Protein AF-A0A847EJY3-F1 (afdb_monomer_lite)

Secondary structure (DSSP, 8-state):
------SS------S-HHHHTTSHHHHHS-HHHHHHHHH-HHHHHHHHHS-HHHH-PPEE-SS--GGGGG-SS--EE------

Foldseek 3Di:
DDDDDDPDDFDPDPDDLVVLCVDPLVVPDDPVVNVVCVVPVVVSVVQVRDPCVVLPRADEDADDDPVLVPPPRHRHDYDDDDD

Structure (mmCIF, N/CA/C/O backbone):
data_AF-A0A847EJY3-F1
#
_entry.id   AF-A0A847EJY3-F1
#
loop_
_atom_site.group_PDB
_atom_site.id
_atom_site.type_symbol
_atom_site.label_atom_id
_atom_site.label_alt_id
_atom_site.label_comp_id
_atom_site.label_asym_id
_atom_site.label_entity_id
_atom_site.label_seq_id
_atom_site.pdbx_PDB_ins_code
_atom_site.Cartn_x
_atom_site.Cartn_y
_atom_site.Cartn_z
_atom_site.occupancy
_atom_site.B_iso_or_equiv
_atom_site.auth_seq_id
_atom_site.auth_comp_id
_atom_site.auth_asym_id
_atom_site.auth_atom_id
_atom_site.pdbx_PDB_model_num
ATOM 1 N N . MET A 1 1 ? -13.043 -30.614 -10.813 1.00 51.56 1 MET A N 1
ATOM 2 C CA . MET A 1 1 ? -12.029 -29.619 -10.407 1.00 51.56 1 MET A CA 1
ATOM 3 C C . MET A 1 1 ? -12.711 -28.264 -10.420 1.00 51.56 1 MET A C 1
ATOM 5 O O . MET A 1 1 ? -13.315 -27.945 -11.433 1.00 51.56 1 MET A O 1
ATOM 9 N N . ALA A 1 2 ? -12.742 -27.542 -9.299 1.00 49.75 2 ALA A N 1
ATOM 10 C CA . ALA A 1 2 ? -13.395 -26.235 -9.234 1.00 49.75 2 ALA A CA 1
ATOM 11 C C . ALA A 1 2 ? -12.483 -25.184 -9.882 1.00 49.75 2 ALA A C 1
ATOM 13 O O . ALA A 1 2 ? -11.353 -24.994 -9.440 1.00 49.75 2 ALA A O 1
ATOM 14 N N . SER A 1 3 ? -12.951 -24.538 -10.945 1.00 64.38 3 SER A N 1
ATOM 15 C CA . SER A 1 3 ? -12.277 -23.398 -11.560 1.00 64.38 3 SER A CA 1
ATOM 16 C C . SER A 1 3 ? -12.613 -22.137 -10.763 1.00 64.38 3 SER A C 1
ATOM 18 O O . SER A 1 3 ? -13.762 -21.698 -10.765 1.00 64.38 3 SER A O 1
ATOM 20 N N . PHE A 1 4 ? -11.628 -21.570 -10.063 1.00 70.50 4 PHE A N 1
ATOM 21 C CA . PHE A 1 4 ? -11.754 -20.255 -9.435 1.00 70.50 4 PHE A CA 1
ATOM 22 C C . PHE A 1 4 ? -11.646 -19.182 -10.520 1.00 70.50 4 PHE A C 1
ATOM 24 O O . PHE A 1 4 ? -10.594 -19.013 -11.133 1.00 70.50 4 PHE A O 1
ATOM 31 N N . THR A 1 5 ? -12.740 -18.468 -10.773 1.00 70.31 5 THR A N 1
ATOM 32 C CA . THR A 1 5 ? -12.749 -17.295 -11.650 1.00 70.31 5 THR A CA 1
ATOM 33 C C . THR A 1 5 ? -12.888 -16.059 -10.773 1.00 70.31 5 THR A C 1
ATOM 35 O O . THR A 1 5 ? -13.901 -15.895 -10.095 1.00 70.31 5 THR A O 1
ATOM 38 N N . TYR A 1 6 ? -11.861 -15.207 -10.746 1.00 69.62 6 TYR A N 1
ATOM 39 C CA . TYR A 1 6 ? -11.931 -13.928 -10.041 1.00 69.62 6 TYR A CA 1
ATOM 40 C C . TYR A 1 6 ? -12.951 -13.000 -10.726 1.00 69.62 6 TYR A C 1
ATOM 42 O O . TYR A 1 6 ? -13.046 -13.012 -11.954 1.00 69.62 6 TYR A O 1
ATOM 50 N N . PRO A 1 7 ? -13.690 -12.160 -9.974 1.00 74.25 7 PRO A N 1
ATOM 51 C CA . PRO A 1 7 ? -14.643 -11.205 -10.550 1.00 74.25 7 PRO A CA 1
ATOM 52 C C . PRO A 1 7 ? -13.964 -10.028 -11.281 1.00 74.25 7 PRO A C 1
ATOM 54 O O . PRO A 1 7 ? -14.640 -9.114 -11.743 1.00 74.25 7 PRO A O 1
ATOM 57 N N . PHE A 1 8 ? -12.634 -10.041 -11.391 1.00 71.31 8 PHE A N 1
ATOM 58 C CA . PHE A 1 8 ? -11.816 -9.053 -12.084 1.00 71.31 8 PHE A CA 1
ATOM 59 C C . PHE A 1 8 ? -10.722 -9.749 -12.901 1.00 71.31 8 PHE A C 1
ATOM 61 O O . PHE A 1 8 ? -10.296 -10.863 -12.593 1.00 71.31 8 PHE A O 1
ATOM 68 N N . THR A 1 9 ? -10.255 -9.083 -13.959 1.00 69.31 9 THR A N 1
ATOM 69 C CA . THR A 1 9 ? -9.128 -9.574 -14.761 1.00 69.31 9 THR A CA 1
ATOM 70 C C . THR A 1 9 ? -7.832 -9.283 -14.014 1.00 69.31 9 THR A C 1
ATOM 72 O O . THR A 1 9 ? -7.376 -8.142 -13.989 1.00 69.31 9 THR A O 1
ATOM 75 N N . VAL A 1 10 ? -7.253 -10.309 -13.389 1.00 65.88 10 VAL A N 1
ATOM 76 C CA . VAL A 1 10 ? -5.923 -10.215 -12.775 1.00 65.88 10 VAL A CA 1
ATOM 77 C C . VAL A 1 10 ? -4.906 -10.039 -13.896 1.00 65.88 10 VAL A C 1
ATOM 79 O O . VAL A 1 10 ? -4.791 -10.901 -14.772 1.00 65.88 10 VAL A O 1
ATOM 82 N N . LYS A 1 11 ? -4.156 -8.937 -13.880 1.00 66.19 11 LYS A N 1
ATOM 83 C CA . LYS A 1 11 ? -2.959 -8.834 -14.714 1.00 66.19 11 LYS A CA 1
ATOM 84 C C . LYS A 1 11 ? -1.916 -9.758 -14.096 1.00 66.19 11 LYS A C 1
ATOM 86 O O . LYS A 1 11 ? -1.449 -9.489 -12.996 1.00 66.19 11 LYS A O 1
ATOM 91 N N . GLN A 1 12 ? -1.603 -10.870 -14.758 1.00 58.88 12 GLN A N 1
ATOM 92 C CA . GLN A 1 12 ? -0.484 -11.713 -14.342 1.00 58.88 12 GLN A CA 1
ATOM 93 C C . GLN A 1 12 ? 0.800 -10.919 -14.586 1.00 58.88 12 GLN A C 1
ATOM 95 O O . GLN A 1 12 ? 1.244 -10.794 -15.725 1.00 58.88 12 GLN A O 1
ATOM 100 N N . TYR A 1 13 ? 1.341 -10.313 -13.531 1.00 56.69 13 TYR A N 1
ATOM 101 C CA . TYR A 1 13 ? 2.666 -9.715 -13.578 1.00 56.69 13 TYR A CA 1
ATOM 102 C C . TYR A 1 13 ? 3.668 -10.860 -13.430 1.00 56.69 13 TYR A C 1
ATOM 104 O O . TYR A 1 13 ? 3.629 -11.593 -12.447 1.00 56.69 13 TYR A O 1
ATOM 112 N N . GLN A 1 14 ? 4.485 -11.081 -14.455 1.00 52.44 14 GLN A N 1
ATOM 113 C CA . GLN A 1 14 ? 5.391 -12.231 -14.548 1.00 52.44 14 GLN A CA 1
ATOM 114 C C . GLN A 1 14 ? 6.863 -11.789 -14.637 1.00 52.44 14 GLN A C 1
ATOM 116 O O . GLN A 1 14 ? 7.717 -12.572 -15.044 1.00 52.44 14 GLN A O 1
ATOM 121 N N . GLU A 1 15 ? 7.154 -10.533 -14.285 1.00 53.53 15 GLU A N 1
ATOM 122 C CA . GLU A 1 15 ? 8.456 -9.889 -14.492 1.00 53.53 15 GLU A CA 1
ATOM 123 C C . GLU A 1 15 ? 9.258 -9.693 -13.200 1.00 53.53 15 GLU A C 1
ATOM 125 O O . GLU A 1 1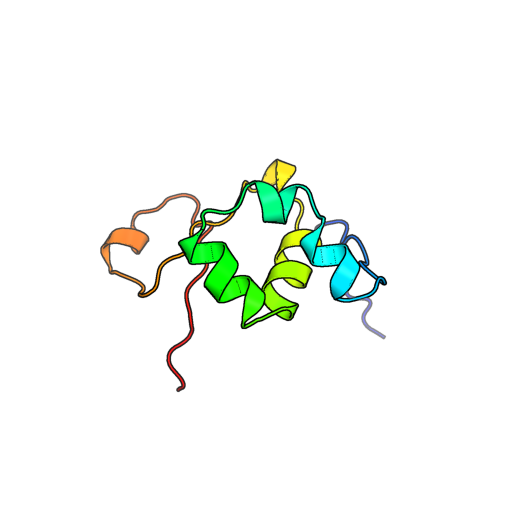5 ? 8.736 -9.815 -12.090 1.00 53.53 15 GLU A O 1
ATOM 130 N N . ASN A 1 16 ? 10.559 -9.438 -13.376 1.00 62.34 16 ASN A N 1
ATOM 131 C CA . ASN A 1 16 ? 11.547 -9.313 -12.310 1.00 62.34 16 ASN A CA 1
ATOM 132 C C . ASN A 1 16 ? 11.141 -8.255 -11.273 1.00 62.34 16 ASN A C 1
ATOM 134 O O . ASN A 1 16 ? 10.525 -7.239 -11.589 1.00 62.34 16 ASN A O 1
ATOM 138 N N . ILE A 1 17 ? 11.578 -8.462 -10.028 1.00 63.62 17 ILE A N 1
ATOM 139 C CA . ILE A 1 17 ? 11.376 -7.529 -8.908 1.00 63.62 17 ILE A CA 1
ATOM 140 C C . ILE A 1 17 ? 11.929 -6.122 -9.226 1.00 63.62 17 ILE A C 1
ATOM 142 O O . ILE A 1 17 ? 11.448 -5.136 -8.685 1.00 63.62 17 ILE A O 1
ATOM 146 N N . ASP A 1 18 ? 12.893 -5.987 -10.136 1.00 66.56 18 ASP A N 1
ATOM 147 C CA . ASP A 1 18 ? 13.417 -4.678 -10.546 1.00 66.56 18 ASP A CA 1
ATOM 148 C C . ASP A 1 18 ? 12.449 -3.890 -11.455 1.00 66.56 18 ASP A C 1
ATOM 150 O O . ASP A 1 18 ? 12.423 -2.656 -11.426 1.00 66.56 18 ASP A O 1
ATOM 154 N N . ASP A 1 19 ? 11.598 -4.577 -12.223 1.00 73.12 19 ASP A N 1
ATOM 155 C CA . ASP A 1 19 ? 10.671 -3.942 -13.169 1.00 73.12 19 ASP A CA 1
ATOM 156 C C . ASP A 1 19 ? 9.449 -3.339 -12.455 1.00 73.12 19 ASP A C 1
ATOM 158 O O . ASP A 1 19 ? 8.923 -2.302 -12.867 1.00 73.12 19 ASP A O 1
ATOM 162 N N . ILE A 1 20 ? 9.031 -3.922 -11.324 1.00 75.44 20 ILE A N 1
ATOM 163 C CA . ILE A 1 20 ? 7.899 -3.417 -10.527 1.00 75.44 20 ILE A CA 1
ATOM 164 C C . ILE A 1 20 ? 8.180 -2.035 -9.906 1.00 75.44 20 ILE A C 1
ATOM 166 O O . ILE A 1 20 ? 7.254 -1.222 -9.797 1.00 75.44 20 ILE A O 1
ATOM 170 N N . TYR A 1 21 ? 9.439 -1.711 -9.576 1.00 79.00 21 TYR A N 1
ATOM 171 C CA . TYR A 1 21 ? 9.829 -0.397 -9.033 1.00 79.00 21 TYR A CA 1
ATOM 172 C C . TYR A 1 21 ? 9.857 0.728 -10.080 1.00 79.00 21 TYR A C 1
ATOM 174 O O . TYR A 1 21 ? 9.816 1.900 -9.713 1.00 79.00 21 TYR A O 1
ATOM 182 N N . ASN A 1 22 ? 9.858 0.399 -11.375 1.00 79.50 22 ASN A N 1
ATOM 183 C CA . ASN A 1 22 ? 9.749 1.379 -12.464 1.00 79.50 22 ASN A CA 1
ATOM 184 C C . ASN A 1 22 ? 8.291 1.645 -12.888 1.00 79.50 22 ASN A C 1
ATOM 186 O O . ASN A 1 22 ? 8.030 2.332 -13.877 1.00 79.50 22 ASN A O 1
ATOM 190 N N . SER A 1 23 ? 7.316 1.091 -12.164 1.00 79.88 23 SER A N 1
ATOM 191 C CA . SER A 1 23 ? 5.901 1.249 -12.492 1.00 79.88 23 SER A CA 1
ATOM 192 C C . SER A 1 23 ? 5.381 2.664 -12.203 1.00 79.88 23 SER A C 1
ATOM 194 O O . SER A 1 23 ? 5.747 3.311 -11.220 1.00 79.88 23 SER A O 1
ATOM 196 N N . GLU A 1 24 ? 4.426 3.136 -13.015 1.00 82.25 24 GLU A N 1
ATOM 197 C CA . GLU A 1 24 ? 3.741 4.415 -12.763 1.00 82.25 24 GLU A CA 1
ATOM 198 C C . GLU A 1 24 ? 3.059 4.462 -11.391 1.00 82.25 24 GLU A C 1
ATOM 200 O O . GLU A 1 24 ? 2.906 5.538 -10.811 1.00 82.25 24 GLU A O 1
ATOM 205 N N . LEU A 1 25 ? 2.627 3.302 -10.883 1.00 83.62 25 LEU A N 1
ATOM 206 C CA . LEU A 1 25 ? 2.058 3.186 -9.550 1.00 83.62 25 LEU A CA 1
ATOM 207 C C . LEU A 1 25 ? 3.099 3.586 -8.504 1.00 83.62 25 LEU A C 1
ATOM 209 O O . LEU A 1 25 ? 2.821 4.482 -7.714 1.00 83.62 25 LEU A O 1
ATOM 213 N N . TYR A 1 26 ? 4.293 2.987 -8.543 1.00 85.19 26 TYR A N 1
ATOM 214 C CA . TYR A 1 26 ? 5.368 3.265 -7.590 1.00 85.19 26 TYR A CA 1
ATOM 215 C C . TYR A 1 26 ? 5.746 4.751 -7.555 1.00 85.19 26 TYR A C 1
ATOM 217 O O . TYR A 1 26 ? 5.894 5.340 -6.483 1.00 85.19 26 TYR A O 1
ATOM 225 N N . HIS A 1 27 ? 5.813 5.396 -8.722 1.00 85.12 27 HIS A N 1
ATOM 226 C CA . HIS A 1 27 ? 6.105 6.827 -8.816 1.00 85.12 27 HIS A CA 1
ATOM 227 C C . HIS A 1 27 ? 5.008 7.731 -8.231 1.00 85.12 27 HIS A C 1
ATOM 229 O O . HIS A 1 27 ? 5.314 8.846 -7.810 1.00 85.12 27 HIS A O 1
ATOM 235 N N . LYS A 1 28 ? 3.752 7.268 -8.182 1.00 86.62 28 LYS A N 1
ATOM 236 C CA . LYS A 1 28 ? 2.618 8.002 -7.591 1.00 86.62 28 LYS A CA 1
ATOM 237 C C . LYS A 1 28 ? 2.487 7.799 -6.080 1.00 86.62 28 LYS A C 1
ATOM 239 O O . LYS A 1 28 ? 1.705 8.513 -5.455 1.00 86.62 28 LYS A O 1
ATOM 244 N N . LEU A 1 29 ? 3.209 6.842 -5.493 1.00 85.44 29 LEU A N 1
ATOM 245 C CA . LEU A 1 29 ? 3.130 6.580 -4.058 1.00 85.44 29 LEU A CA 1
ATOM 246 C C . LEU A 1 29 ? 3.803 7.700 -3.244 1.00 85.44 29 LEU A C 1
ATOM 248 O O . LEU A 1 29 ? 4.839 8.227 -3.660 1.00 85.44 29 LEU A O 1
ATOM 252 N N . PRO A 1 30 ? 3.262 8.034 -2.058 1.00 86.38 30 PRO A N 1
ATOM 253 C CA . PRO A 1 30 ? 3.958 8.859 -1.076 1.00 86.38 30 PRO A CA 1
ATOM 254 C C . PRO A 1 30 ? 5.281 8.219 -0.647 1.00 86.38 30 PRO A C 1
ATOM 256 O O . PRO A 1 30 ? 5.408 6.994 -0.630 1.00 86.38 30 PRO A O 1
ATOM 259 N N . GLU A 1 31 ? 6.249 9.039 -0.243 1.00 86.19 31 GLU A N 1
ATOM 260 C CA . GLU A 1 31 ? 7.587 8.561 0.126 1.00 86.19 31 GLU A CA 1
ATOM 261 C C . GLU A 1 31 ? 7.550 7.577 1.306 1.00 86.19 31 GLU A C 1
ATOM 263 O O . GLU A 1 31 ? 8.169 6.515 1.245 1.00 86.19 31 GLU A O 1
ATOM 268 N N . ASP A 1 32 ? 6.723 7.863 2.315 1.00 85.12 32 ASP A N 1
ATOM 269 C CA . ASP A 1 32 ? 6.510 6.980 3.468 1.00 85.12 32 ASP A CA 1
ATOM 270 C C . ASP A 1 32 ? 6.009 5.596 3.035 1.00 85.12 32 ASP A C 1
ATOM 272 O O . ASP A 1 32 ? 6.428 4.567 3.569 1.00 85.12 32 ASP A O 1
ATOM 276 N N . PHE A 1 33 ? 5.148 5.555 2.014 1.00 85.88 33 PHE A N 1
ATOM 277 C CA . PHE A 1 33 ? 4.604 4.302 1.516 1.00 85.88 33 PHE A CA 1
ATOM 278 C C . PHE A 1 33 ? 5.620 3.545 0.649 1.00 85.88 33 PHE A C 1
ATOM 280 O O . PHE A 1 33 ? 5.715 2.319 0.741 1.00 85.88 33 PHE A O 1
ATOM 287 N N . LYS A 1 34 ? 6.458 4.248 -0.126 1.00 88.19 34 LYS A N 1
ATOM 288 C CA . LYS A 1 34 ? 7.553 3.611 -0.878 1.00 88.19 34 LYS A CA 1
ATOM 289 C C . LYS A 1 34 ? 8.519 2.871 0.037 1.00 88.19 34 LYS A C 1
ATOM 291 O O . LYS A 1 34 ? 8.947 1.781 -0.321 1.00 88.19 34 LYS A O 1
ATOM 296 N N . VAL A 1 35 ? 8.826 3.401 1.224 1.00 88.81 35 VAL A N 1
ATOM 297 C CA . VAL A 1 35 ? 9.687 2.707 2.203 1.00 88.81 35 VAL A CA 1
ATOM 298 C C . VAL A 1 35 ? 9.091 1.351 2.594 1.00 88.81 35 VAL A C 1
ATOM 300 O O . VAL A 1 35 ? 9.794 0.341 2.618 1.00 88.81 35 VAL A O 1
ATOM 303 N N . VAL A 1 36 ? 7.783 1.300 2.850 1.00 87.44 36 VAL A N 1
ATOM 304 C CA . VAL A 1 36 ? 7.076 0.061 3.219 1.00 87.44 36 VAL A CA 1
ATOM 305 C C . VAL A 1 36 ? 7.081 -0.940 2.071 1.00 87.44 36 VAL A C 1
ATOM 307 O O . VAL A 1 36 ? 7.340 -2.124 2.285 1.00 87.44 36 VAL A O 1
ATOM 310 N N . VAL A 1 37 ? 6.828 -0.459 0.858 1.00 88.44 37 VAL A N 1
ATOM 311 C CA . VAL A 1 37 ? 6.795 -1.268 -0.361 1.00 88.44 37 VAL A CA 1
ATOM 312 C C . VAL A 1 37 ? 8.191 -1.778 -0.744 1.00 88.44 37 VAL A C 1
ATOM 314 O O . VAL A 1 37 ? 8.336 -2.923 -1.162 1.00 88.44 37 VAL A O 1
ATOM 317 N N . ASN A 1 38 ? 9.241 -0.984 -0.529 1.00 87.81 38 ASN A N 1
ATOM 318 C CA . ASN A 1 38 ? 10.630 -1.410 -0.721 1.00 87.81 38 ASN A CA 1
ATOM 319 C C . ASN A 1 38 ? 11.010 -2.535 0.253 1.00 87.81 38 ASN A C 1
ATOM 321 O O . ASN A 1 38 ? 11.701 -3.472 -0.134 1.00 87.81 38 ASN A O 1
ATOM 325 N N . ASN A 1 39 ? 10.517 -2.479 1.494 1.00 87.56 39 ASN A N 1
ATOM 326 C CA . ASN A 1 39 ? 10.704 -3.552 2.473 1.00 87.56 39 ASN A CA 1
ATOM 327 C C . ASN A 1 39 ? 9.824 -4.787 2.191 1.00 87.56 39 ASN A C 1
ATOM 329 O O . ASN A 1 39 ? 10.110 -5.865 2.706 1.00 87.56 39 ASN A O 1
ATOM 333 N N . ASN A 1 40 ? 8.756 -4.644 1.396 1.00 86.25 40 ASN A N 1
ATOM 334 C CA . ASN A 1 40 ? 7.778 -5.693 1.101 1.00 86.25 40 ASN A CA 1
ATOM 335 C C . ASN A 1 40 ? 7.472 -5.739 -0.410 1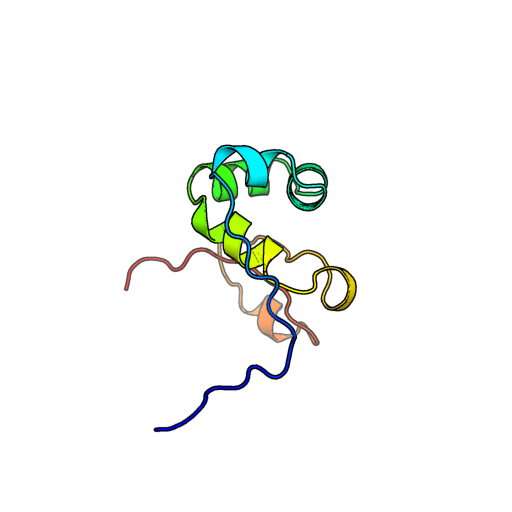.00 86.25 40 ASN A C 1
ATOM 337 O O . ASN A 1 40 ? 6.417 -5.257 -0.828 1.00 86.25 40 ASN A O 1
ATOM 341 N N . PRO A 1 41 ? 8.340 -6.338 -1.247 1.00 83.06 41 PRO A N 1
ATOM 342 C CA . PRO A 1 41 ? 8.167 -6.340 -2.707 1.00 83.06 41 PRO A CA 1
ATOM 343 C C . PRO A 1 41 ? 6.835 -6.962 -3.163 1.00 83.06 41 PRO A C 1
ATOM 345 O O . PRO A 1 41 ? 6.212 -6.477 -4.106 1.00 83.06 41 PRO A O 1
ATOM 348 N N . HIS A 1 42 ? 6.334 -7.970 -2.440 1.00 84.69 42 HIS A N 1
ATOM 349 C CA . HIS A 1 42 ? 5.030 -8.594 -2.704 1.00 84.69 42 HIS A CA 1
ATOM 350 C C . HIS A 1 42 ? 3.845 -7.629 -2.565 1.00 84.69 42 HIS A C 1
ATOM 352 O O . HIS A 1 42 ? 2.805 -7.832 -3.189 1.00 84.69 42 HIS A O 1
ATOM 358 N N . LEU A 1 43 ? 3.983 -6.571 -1.759 1.00 86.62 43 LEU A N 1
ATOM 359 C CA . LEU A 1 43 ? 2.946 -5.552 -1.623 1.00 86.62 43 LEU A CA 1
ATOM 360 C C . LEU A 1 43 ? 2.804 -4.745 -2.916 1.00 86.62 43 LEU A C 1
ATOM 362 O O . LEU A 1 43 ? 1.683 -4.499 -3.359 1.00 86.62 43 LEU A O 1
ATOM 366 N N . LEU A 1 44 ? 3.931 -4.382 -3.540 1.00 86.50 44 LEU A N 1
ATOM 367 C CA . LEU A 1 44 ? 3.931 -3.687 -4.828 1.00 86.50 44 LEU A CA 1
ATOM 368 C C . LEU A 1 44 ? 3.289 -4.549 -5.906 1.00 86.50 44 LEU A C 1
ATOM 370 O O . LEU A 1 44 ? 2.428 -4.084 -6.648 1.00 86.50 44 LEU A O 1
ATOM 374 N N . GLU A 1 45 ? 3.704 -5.813 -5.958 1.00 84.81 45 GLU A N 1
ATOM 375 C CA . GLU A 1 45 ? 3.199 -6.798 -6.905 1.00 84.81 45 GLU A CA 1
ATOM 376 C C . GLU A 1 45 ? 1.675 -6.925 -6.785 1.00 84.81 45 GLU A C 1
ATOM 378 O O . GLU A 1 45 ? 0.955 -6.775 -7.773 1.00 84.81 45 GLU A O 1
ATOM 383 N N . TYR A 1 46 ? 1.169 -7.083 -5.559 1.00 85.31 46 TYR A N 1
ATOM 384 C CA . TYR A 1 46 ? -0.263 -7.133 -5.285 1.00 85.31 46 TYR A CA 1
ATOM 385 C C . TYR A 1 46 ? -0.994 -5.870 -5.764 1.00 85.31 46 TYR A C 1
ATOM 387 O O . TYR A 1 46 ? -2.017 -5.970 -6.442 1.00 85.31 46 TYR A O 1
ATOM 395 N N . MET A 1 47 ? -0.464 -4.678 -5.477 1.00 84.50 47 MET A N 1
ATOM 396 C CA . MET A 1 47 ? -1.072 -3.422 -5.933 1.00 84.50 47 MET A CA 1
ATOM 397 C C . MET A 1 47 ? -1.089 -3.298 -7.463 1.00 84.50 47 MET A C 1
ATOM 399 O O . MET A 1 47 ? -2.052 -2.767 -8.014 1.00 84.50 47 MET A O 1
ATOM 403 N N . LEU A 1 48 ? -0.064 -3.800 -8.156 1.00 83.44 48 LEU A N 1
ATOM 404 C CA . LEU A 1 48 ? 0.010 -3.802 -9.623 1.00 83.44 48 LEU A CA 1
ATOM 405 C C . LEU A 1 48 ? -0.946 -4.810 -10.273 1.00 83.44 48 LEU A C 1
ATOM 407 O O . LEU A 1 48 ? -1.418 -4.578 -11.390 1.00 83.44 48 LEU A O 1
ATOM 411 N N . MET A 1 49 ? -1.260 -5.907 -9.580 1.00 82.06 49 MET A N 1
ATOM 412 C CA . MET A 1 49 ? -2.283 -6.861 -10.019 1.00 82.06 49 MET A CA 1
ATOM 413 C C . MET A 1 49 ? -3.701 -6.277 -9.935 1.00 82.06 49 MET A C 1
ATOM 415 O O . MET A 1 49 ? -4.585 -6.705 -10.687 1.00 82.06 49 MET A O 1
ATOM 419 N N . LEU A 1 50 ? -3.930 -5.313 -9.038 1.00 81.44 50 LEU A N 1
ATOM 420 C CA . LEU A 1 50 ? -5.230 -4.677 -8.852 1.00 81.44 50 LEU A CA 1
ATOM 421 C C . LEU A 1 50 ? -5.515 -3.619 -9.933 1.00 81.44 50 LEU A C 1
ATOM 423 O O . LEU A 1 50 ? -4.622 -2.885 -10.366 1.00 81.44 50 LEU A O 1
ATOM 427 N N . PRO A 1 51 ? -6.783 -3.466 -10.359 1.00 80.06 51 PRO A N 1
ATOM 428 C CA . PRO A 1 51 ? -7.189 -2.399 -11.263 1.00 80.06 51 PRO A CA 1
ATOM 429 C C . PRO A 1 51 ? -7.263 -1.056 -10.516 1.00 80.06 51 PRO A C 1
ATOM 431 O O . PRO A 1 51 ? -8.344 -0.513 -10.292 1.00 80.06 51 PRO A O 1
ATOM 434 N N . VAL A 1 52 ? -6.107 -0.478 -10.178 1.00 78.25 52 VAL A N 1
ATOM 435 C CA . VAL A 1 52 ? -5.993 0.810 -9.462 1.00 78.25 52 VAL A CA 1
ATOM 436 C C . VAL A 1 52 ? -6.650 1.984 -10.190 1.00 78.25 52 VAL A C 1
ATOM 438 O O . VAL A 1 52 ? -7.001 2.983 -9.573 1.00 78.25 52 VAL A O 1
ATOM 441 N N . SER A 1 53 ? -6.887 1.862 -11.498 1.00 76.31 53 SER A N 1
ATOM 442 C CA . SER A 1 53 ? -7.679 2.822 -12.272 1.00 76.31 53 SER A CA 1
ATOM 443 C C . SER A 1 53 ? -9.165 2.835 -11.895 1.00 76.31 53 SER A C 1
ATOM 445 O O . SER A 1 53 ? -9.835 3.829 -12.146 1.00 76.31 53 SER A O 1
ATOM 447 N N . GLN A 1 54 ? -9.690 1.734 -11.347 1.00 80.44 54 GLN A N 1
ATOM 448 C CA . GLN A 1 54 ? -11.083 1.603 -10.906 1.00 80.44 54 GLN A CA 1
ATOM 449 C C . GLN A 1 54 ? -11.219 1.819 -9.396 1.00 80.44 54 GLN A C 1
ATOM 451 O O . GLN A 1 54 ? -12.155 2.479 -8.965 1.00 80.44 54 GLN A O 1
ATOM 456 N N . THR A 1 55 ? -10.289 1.281 -8.600 1.00 79.00 55 THR A N 1
ATOM 457 C CA . THR A 1 55 ? -10.355 1.333 -7.127 1.00 79.00 55 THR A CA 1
ATOM 458 C C . THR A 1 55 ? -9.639 2.539 -6.516 1.00 79.00 55 THR A C 1
ATOM 460 O O . THR A 1 55 ? -9.829 2.834 -5.339 1.00 79.00 55 THR A O 1
ATOM 463 N N . GLY A 1 56 ? -8.793 3.231 -7.282 1.00 83.19 56 GLY A N 1
ATOM 464 C CA . GLY A 1 56 ? -7.869 4.236 -6.757 1.00 83.19 56 GLY A CA 1
ATOM 465 C C . GLY A 1 56 ? -6.615 3.622 -6.123 1.00 83.19 56 GLY A C 1
ATOM 466 O O . GLY A 1 56 ? -6.492 2.399 -5.986 1.00 83.19 56 GLY A O 1
ATOM 467 N N . ILE A 1 57 ? -5.669 4.488 -5.750 1.00 84.38 57 ILE A N 1
ATOM 468 C CA . ILE A 1 57 ? -4.449 4.104 -5.028 1.00 84.38 57 ILE A CA 1
ATOM 469 C C . ILE A 1 57 ? -4.808 3.930 -3.543 1.00 84.38 57 ILE A C 1
ATOM 471 O O . ILE A 1 57 ? -5.390 4.854 -2.976 1.00 84.38 57 ILE A O 1
ATOM 475 N N . PRO A 1 58 ? -4.476 2.786 -2.920 1.00 86.62 58 PRO A N 1
ATOM 476 C CA . PRO A 1 58 ? -4.728 2.569 -1.501 1.00 86.62 58 PRO A CA 1
ATOM 477 C C . PRO A 1 58 ? -3.987 3.560 -0.598 1.00 86.62 58 PRO A C 1
ATOM 479 O O . PRO A 1 58 ? -2.827 3.895 -0.852 1.00 86.62 58 PRO A O 1
ATOM 482 N N . GLU A 1 59 ? -4.634 3.969 0.491 1.00 87.31 59 GLU A N 1
ATOM 483 C CA . GLU A 1 59 ? -4.034 4.799 1.533 1.00 87.31 59 GLU A CA 1
ATOM 484 C C . GLU A 1 59 ? -3.303 3.922 2.556 1.00 87.31 59 GLU A C 1
ATOM 486 O O . GLU A 1 59 ? -3.848 2.934 3.054 1.00 87.31 59 GLU A O 1
ATOM 491 N N . PHE A 1 60 ? -2.047 4.258 2.856 1.00 87.00 60 PHE A N 1
ATOM 492 C CA . PHE A 1 60 ? -1.254 3.518 3.831 1.00 87.00 60 PHE A CA 1
ATOM 493 C C . PHE A 1 60 ? -1.421 4.103 5.232 1.00 87.00 60 PHE A C 1
ATOM 495 O O . PHE A 1 60 ? -1.149 5.282 5.456 1.00 87.00 60 PHE A O 1
ATOM 502 N N . HIS A 1 61 ? -1.787 3.253 6.187 1.00 86.94 61 HIS A N 1
ATOM 503 C CA . HIS A 1 61 ? -1.866 3.606 7.598 1.00 86.94 61 HIS A CA 1
ATOM 504 C C . HIS A 1 61 ? -1.045 2.632 8.435 1.00 86.94 61 HIS A C 1
ATOM 506 O O . HIS A 1 61 ? -1.132 1.420 8.269 1.00 86.94 61 HIS A O 1
ATOM 512 N N . THR A 1 62 ? -0.264 3.155 9.378 1.00 85.62 62 THR A N 1
ATOM 513 C CA . THR A 1 62 ? 0.545 2.328 10.286 1.00 85.62 62 THR A CA 1
ATOM 514 C C . THR A 1 62 ? -0.307 1.549 11.283 1.00 85.62 62 THR A C 1
ATOM 516 O O . THR A 1 62 ? 0.095 0.476 11.716 1.00 85.62 62 THR A O 1
ATOM 519 N N . GLU A 1 63 ? -1.479 2.075 11.641 1.00 83.62 63 GLU A N 1
ATOM 520 C CA . GLU A 1 63 ? -2.416 1.456 12.574 1.00 83.62 63 GLU A CA 1
ATOM 521 C C . GLU A 1 63 ? -3.857 1.704 12.126 1.00 83.62 63 GLU A C 1
ATOM 523 O O . GLU A 1 63 ? -4.200 2.783 11.633 1.00 83.62 63 GLU A O 1
ATOM 528 N N . LEU A 1 64 ? -4.722 0.713 12.345 1.00 82.62 64 LEU A N 1
ATOM 529 C CA . LEU A 1 64 ? -6.159 0.89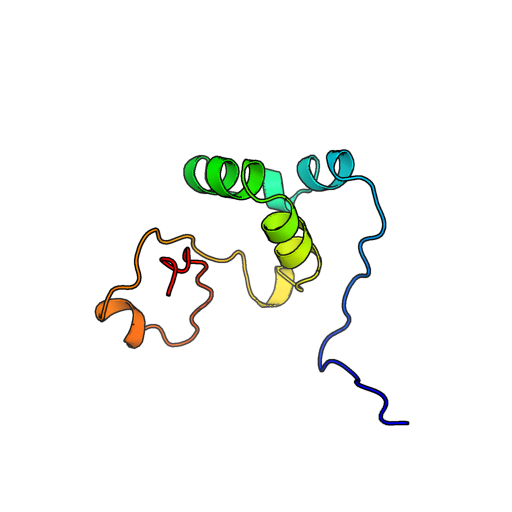2 12.191 1.00 82.62 64 LEU A CA 1
ATOM 530 C C . LEU A 1 64 ? -6.726 1.636 13.395 1.00 82.62 64 LEU A C 1
ATOM 532 O O . LEU A 1 64 ? -6.594 1.198 14.538 1.00 82.62 64 LEU A O 1
ATOM 536 N N . THR A 1 65 ? -7.449 2.720 13.137 1.00 82.25 65 THR A N 1
ATOM 537 C CA . THR A 1 65 ? -8.205 3.427 14.175 1.00 82.25 65 THR A CA 1
ATOM 538 C C . THR A 1 65 ? -9.700 3.174 14.009 1.00 82.25 65 THR A C 1
ATOM 540 O O . THR A 1 65 ? -10.187 2.970 12.900 1.00 82.25 65 THR A O 1
ATOM 543 N N . LYS A 1 66 ? -10.473 3.244 15.104 1.00 81.06 66 LYS A N 1
ATOM 544 C CA . LYS A 1 66 ? -11.944 3.100 15.043 1.00 81.06 66 LYS A CA 1
ATOM 545 C C . LYS A 1 66 ? -12.611 4.093 14.086 1.00 81.06 66 LYS A C 1
ATOM 547 O O . LYS A 1 66 ? -13.636 3.759 13.510 1.00 81.06 66 LYS A O 1
ATOM 552 N N . SER A 1 67 ? -12.016 5.272 13.897 1.00 79.31 67 SER A N 1
ATOM 553 C CA . SER A 1 67 ? -12.525 6.298 12.978 1.00 79.31 67 SER A CA 1
ATOM 554 C C . SER A 1 67 ? -12.554 5.847 11.514 1.00 79.31 67 SER A C 1
ATOM 556 O O . SER A 1 67 ? -13.374 6.319 10.735 1.00 79.31 67 SER A O 1
ATOM 558 N N . MET A 1 68 ? -11.718 4.871 11.145 1.00 81.56 68 MET A N 1
ATOM 559 C CA . MET A 1 68 ? -11.693 4.309 9.794 1.00 81.56 68 MET A CA 1
ATOM 560 C C . MET A 1 68 ? -12.895 3.402 9.510 1.00 81.56 68 MET A C 1
ATOM 562 O O . MET A 1 68 ? -13.159 3.085 8.355 1.00 81.56 68 MET A O 1
ATOM 566 N N . SER A 1 69 ? -13.659 3.012 10.539 1.00 81.88 69 SER A N 1
ATOM 567 C CA . SER A 1 69 ? -14.889 2.233 10.365 1.00 81.88 69 SER A CA 1
ATOM 568 C C . SER A 1 69 ? -15.999 3.020 9.663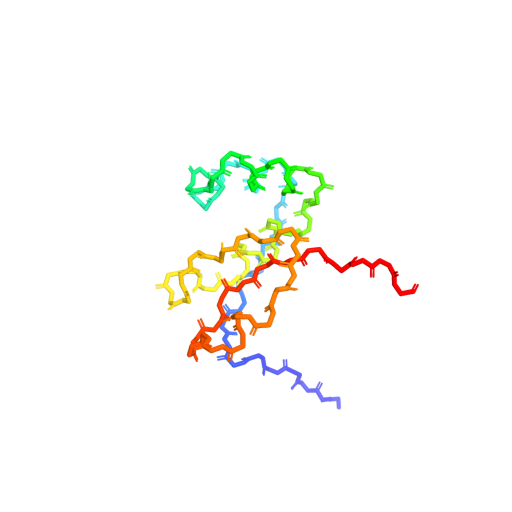 1.00 81.88 69 SER A C 1
ATOM 570 O O . SER A 1 69 ? -16.924 2.406 9.137 1.00 81.88 69 SER A O 1
ATOM 572 N N . ASP A 1 70 ? -15.920 4.352 9.664 1.00 84.56 70 ASP A N 1
ATOM 573 C CA . ASP A 1 70 ? -16.917 5.229 9.044 1.00 84.56 70 ASP A CA 1
ATOM 574 C C . ASP A 1 70 ? -16.624 5.489 7.551 1.00 84.56 70 ASP A C 1
ATOM 576 O O . ASP A 1 70 ? -17.387 6.175 6.863 1.00 84.56 70 ASP A O 1
ATOM 580 N N . ILE A 1 71 ? -15.521 4.940 7.025 1.00 84.38 71 ILE A N 1
ATOM 581 C CA . ILE A 1 71 ? -15.123 5.089 5.623 1.00 84.38 71 ILE A CA 1
ATOM 582 C C . ILE A 1 71 ? -16.024 4.204 4.758 1.00 84.38 71 ILE A C 1
ATOM 584 O O . ILE A 1 71 ? -16.018 2.982 4.870 1.00 84.38 71 ILE A O 1
ATOM 588 N N . LYS A 1 72 ? -16.806 4.839 3.875 1.00 80.81 72 LYS A N 1
ATOM 589 C CA . LYS A 1 72 ? -17.806 4.159 3.032 1.00 80.81 72 LYS A CA 1
ATOM 590 C C . LYS A 1 72 ? -17.199 3.147 2.059 1.00 80.81 72 LYS A C 1
ATOM 592 O O . LYS A 1 72 ? -17.804 2.109 1.818 1.00 80.81 72 LYS A O 1
ATOM 597 N N . GLU A 1 73 ? -16.031 3.458 1.506 1.00 84.00 73 GLU A N 1
ATOM 598 C CA . GLU A 1 73 ? -15.308 2.618 0.546 1.00 84.00 73 GLU A CA 1
ATOM 599 C C . GLU A 1 73 ? -13.840 2.526 0.987 1.00 84.00 73 GLU A C 1
ATOM 601 O O . GLU A 1 73 ? -13.005 3.314 0.539 1.00 84.00 73 GLU A O 1
ATOM 606 N N . PRO A 1 74 ? -13.517 1.638 1.944 1.00 84.69 74 PRO A N 1
ATOM 607 C CA . PRO A 1 74 ? -12.176 1.567 2.502 1.00 84.69 74 PRO A CA 1
ATOM 608 C C . PRO A 1 74 ? -11.206 0.965 1.479 1.00 84.69 74 PRO A C 1
ATOM 610 O O . PRO A 1 74 ? -11.256 -0.227 1.183 1.00 84.69 74 PRO A O 1
ATOM 613 N N . ASN A 1 75 ? -10.293 1.788 0.965 1.00 88.06 75 ASN A N 1
ATOM 614 C CA . ASN A 1 75 ? -9.147 1.355 0.167 1.00 88.06 75 ASN A CA 1
ATOM 615 C C . ASN A 1 75 ? -7.862 1.632 0.958 1.00 88.06 75 ASN A C 1
ATOM 617 O O . ASN A 1 75 ? -7.138 2.584 0.683 1.00 88.06 75 ASN A O 1
ATOM 621 N N . ILE A 1 76 ? -7.649 0.846 2.015 1.00 88.75 76 ILE A N 1
ATOM 622 C CA . ILE A 1 76 ? -6.618 1.084 3.031 1.00 88.75 76 ILE A CA 1
ATOM 623 C C . ILE A 1 76 ? -5.683 -0.118 3.125 1.00 88.75 76 ILE A C 1
ATOM 625 O O . ILE A 1 76 ? -6.137 -1.262 3.169 1.00 88.75 76 ILE A O 1
ATOM 629 N N . ILE A 1 77 ? -4.382 0.148 3.214 1.00 88.81 77 ILE A N 1
ATOM 630 C CA . ILE A 1 77 ? -3.344 -0.839 3.512 1.00 88.81 77 ILE A CA 1
ATOM 631 C C . ILE A 1 77 ? -2.758 -0.524 4.885 1.00 88.81 77 ILE A C 1
ATOM 633 O O . ILE A 1 77 ? -2.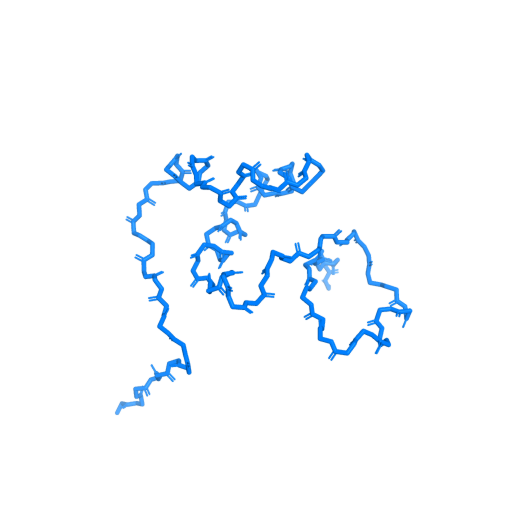366 0.607 5.160 1.00 88.81 77 ILE A O 1
ATOM 637 N N . TYR A 1 78 ? -2.675 -1.541 5.737 1.00 87.81 78 TYR A N 1
ATOM 638 C CA . TYR A 1 78 ? -2.084 -1.430 7.063 1.00 87.81 78 TYR A CA 1
ATOM 639 C C . TYR A 1 78 ? -1.268 -2.683 7.394 1.00 87.81 78 TYR A C 1
ATOM 641 O O . TYR A 1 78 ? -1.613 -3.779 6.938 1.00 87.81 78 TYR A O 1
ATOM 649 N N . PRO A 1 79 ? -0.172 -2.552 8.158 1.00 85.56 79 PRO A N 1
ATOM 650 C CA . PRO A 1 79 ? 0.581 -3.707 8.610 1.00 85.56 79 PRO A CA 1
ATOM 651 C C . PRO A 1 79 ? -0.260 -4.507 9.606 1.00 85.56 79 PRO A C 1
ATOM 653 O O . PRO A 1 79 ? -0.861 -3.956 10.529 1.00 85.56 79 PRO A O 1
ATOM 656 N N . VAL A 1 80 ? -0.277 -5.827 9.446 1.00 81.94 80 VAL A N 1
ATOM 657 C CA . VAL A 1 80 ? -0.796 -6.714 10.486 1.00 81.94 80 VAL A CA 1
ATOM 658 C C . VAL A 1 80 ? 0.275 -6.836 11.567 1.00 81.94 80 VAL A C 1
ATOM 660 O O . VAL A 1 80 ? 1.356 -7.369 11.325 1.00 81.94 80 VAL A O 1
ATOM 663 N N . SER A 1 81 ? 0.022 -6.295 12.758 1.00 67.12 81 SER A N 1
ATOM 664 C CA . SER A 1 81 ? 0.834 -6.624 13.927 1.00 67.12 81 SER A CA 1
ATOM 665 C C . SER A 1 81 ? 0.706 -8.130 14.163 1.00 67.12 81 SER A C 1
ATOM 667 O O . SER A 1 81 ? -0.412 -8.632 14.256 1.00 67.12 81 SER A O 1
ATOM 669 N N . ASN A 1 82 ? 1.842 -8.844 14.160 1.00 54.09 82 ASN A N 1
ATOM 670 C CA . ASN A 1 82 ? 1.913 -10.299 14.340 1.00 54.09 82 ASN A CA 1
ATOM 671 C C . ASN A 1 82 ? 0.910 -10.765 15.406 1.00 54.09 82 ASN A C 1
ATOM 673 O O . ASN A 1 82 ? 0.966 -10.293 16.543 1.00 54.09 82 ASN A O 1
ATOM 677 N N . GLY A 1 83 ? 0.004 -11.664 15.012 1.00 42.94 8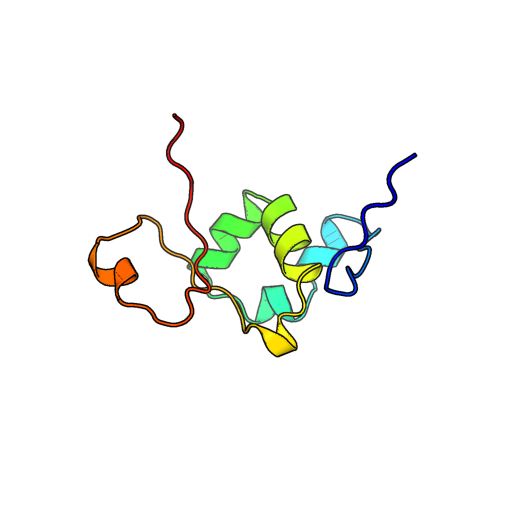3 GLY A N 1
ATOM 678 C CA . GLY A 1 83 ? -0.834 -12.417 15.944 1.00 42.94 83 GLY A CA 1
ATOM 679 C C . GLY A 1 83 ? -0.016 -13.348 16.824 1.00 42.94 83 GLY A C 1
ATOM 680 O O . GLY A 1 83 ? 1.056 -13.807 16.362 1.00 42.94 83 GLY A O 1
#

Sequence (83 aa):
MASFTYPFTVKQYQENIDDIYNSELYHKLPEDFKVVVNNNPHLLEYMLMLPVSQTGIPEFHTELTKSMSDIKEPNIIYPVSNG

pLDDT: mean 78.36, std 10.84, range [42.94, 88.81]

Radius of gyration: 14.46 Å; chains: 1; bounding box: 31×38×31 Å